Protein AF-A0A9N9HS98-F1 (afdb_monomer)

Nearest PDB structures (foldseek):
  4jhr-assembly1_B  TM=3.487E-01  e=5.944E+00  Mus musculus

pLDDT: mean 92.53, std 8.6, range [50.75, 98.56]

Secondary structure (DSSP, 8-state):
--HHHHHHHHHHHHHHHHHHT-HHHHHHHHHHHHHHHHTS--SHHHHHHHHTTS-HHHHHHHHHHHHHHTTT-TTHHHH-SS--HHHHHHS-HHHHHHHHHHHHHHHHHHHHHHHHHHHHTT-

Structure (mmCIF, N/CA/C/O backbone):
data_AF-A0A9N9HS98-F1
#
_entry.id   AF-A0A9N9HS98-F1
#
loop_
_atom_site.group_PDB
_atom_site.id
_atom_site.type_symbol
_atom_site.label_atom_id
_atom_site.label_alt_id
_atom_site.label_comp_id
_atom_site.label_asym_id
_atom_site.label_entity_id
_atom_site.label_seq_id
_atom_site.pdbx_PDB_ins_code
_atom_site.Cartn_x
_atom_site.Cartn_y
_atom_site.Cartn_z
_atom_site.occupancy
_atom_site.B_iso_or_equiv
_atom_site.auth_seq_id
_atom_site.auth_comp_id
_atom_site.auth_asym_id
_atom_site.auth_atom_id
_atom_site.pdbx_PDB_model_num
ATOM 1 N N . MET A 1 1 ? -5.838 11.209 -18.701 1.00 81.69 1 MET A N 1
ATOM 2 C CA . MET A 1 1 ? -5.322 11.481 -17.341 1.00 81.69 1 MET A CA 1
ATOM 3 C C . MET A 1 1 ? -3.914 10.914 -17.254 1.00 81.69 1 MET A C 1
ATOM 5 O O . MET A 1 1 ? -3.735 9.773 -17.660 1.00 81.69 1 MET A O 1
ATOM 9 N N . THR A 1 2 ? -2.927 11.694 -16.813 1.00 95.00 2 THR A N 1
ATOM 10 C CA . THR A 1 2 ? -1.533 11.232 -16.657 1.00 95.00 2 THR A CA 1
ATOM 11 C C . THR A 1 2 ? -1.390 10.308 -15.443 1.00 95.00 2 THR A C 1
ATOM 13 O O . THR A 1 2 ? -2.225 10.357 -14.538 1.00 95.00 2 THR A O 1
ATOM 16 N N . LEU A 1 3 ? -0.331 9.491 -15.380 1.00 94.81 3 LEU A N 1
ATOM 17 C CA . LEU A 1 3 ? -0.073 8.606 -14.233 1.00 94.81 3 LEU A CA 1
ATOM 18 C C . LEU A 1 3 ? 0.028 9.394 -12.915 1.00 94.81 3 LEU A C 1
ATOM 20 O O . LEU A 1 3 ? -0.592 9.028 -11.921 1.00 94.81 3 LEU A O 1
ATOM 24 N N . GLN A 1 4 ? 0.697 10.549 -12.936 1.00 96.56 4 GLN A N 1
ATOM 25 C CA . GLN A 1 4 ? 0.758 11.469 -11.797 1.00 96.56 4 GLN A CA 1
ATOM 26 C C . GLN A 1 4 ? -0.637 11.925 -11.333 1.00 96.56 4 GLN A C 1
ATOM 28 O O . GLN A 1 4 ? -0.920 11.935 -10.135 1.00 96.56 4 GLN A O 1
ATOM 33 N N . GLN A 1 5 ? -1.533 12.267 -12.266 1.00 97.19 5 GLN A N 1
ATOM 34 C CA . GLN A 1 5 ? -2.912 12.642 -11.937 1.00 97.19 5 GLN A CA 1
ATOM 35 C C . GLN A 1 5 ? -3.700 11.458 -11.356 1.00 97.19 5 GLN A C 1
ATOM 37 O O . GLN A 1 5 ? -4.459 11.654 -10.405 1.00 97.19 5 GLN A O 1
ATOM 42 N N . LYS A 1 6 ? -3.496 10.232 -11.869 1.00 97.50 6 LYS A N 1
ATOM 43 C CA . LYS A 1 6 ? -4.093 9.014 -11.292 1.00 97.50 6 LYS A CA 1
ATOM 44 C C . LYS A 1 6 ? -3.630 8.816 -9.845 1.00 97.50 6 LYS A C 1
ATOM 46 O O . LYS A 1 6 ? -4.467 8.710 -8.952 1.00 97.50 6 LYS A O 1
ATOM 51 N N . VAL A 1 7 ? -2.315 8.849 -9.606 1.00 97.62 7 VAL A N 1
ATOM 52 C CA . VAL A 1 7 ? -1.705 8.707 -8.272 1.00 97.62 7 VAL A CA 1
ATOM 53 C C . VAL A 1 7 ? -2.252 9.759 -7.312 1.00 97.62 7 VAL A C 1
ATOM 55 O O . VAL A 1 7 ? -2.670 9.425 -6.205 1.00 97.62 7 VAL A O 1
ATOM 58 N N . GLN A 1 8 ? -2.324 11.022 -7.738 1.00 97.88 8 GLN A N 1
ATOM 59 C CA . GLN A 1 8 ? -2.875 12.094 -6.911 1.00 97.88 8 GLN A CA 1
ATOM 60 C C . GLN A 1 8 ? -4.352 11.868 -6.571 1.00 97.88 8 GLN A C 1
ATOM 62 O O . GLN A 1 8 ? -4.747 12.049 -5.419 1.00 97.88 8 GLN A O 1
ATOM 67 N N . SER A 1 9 ? -5.160 11.460 -7.552 1.00 98.06 9 SER A N 1
ATOM 68 C CA . SER A 1 9 ? -6.589 11.197 -7.368 1.00 98.06 9 SER A CA 1
ATOM 69 C C . SER A 1 9 ? -6.835 10.051 -6.381 1.00 98.06 9 SER A C 1
ATOM 71 O O . SER A 1 9 ? -7.565 10.222 -5.401 1.00 98.06 9 SER A O 1
ATOM 73 N N . ILE A 1 10 ? -6.157 8.913 -6.569 1.00 98.19 10 ILE A N 1
ATOM 74 C CA . ILE A 1 10 ? -6.298 7.746 -5.685 1.00 98.19 10 ILE A CA 1
ATOM 75 C C . ILE A 1 10 ? -5.737 8.044 -4.293 1.00 98.19 10 ILE A C 1
ATOM 77 O O . ILE A 1 10 ? -6.356 7.688 -3.293 1.00 98.19 10 ILE A O 1
ATOM 81 N N . TYR A 1 11 ? -4.619 8.767 -4.185 1.00 98.56 11 TYR A N 1
ATOM 82 C CA . TYR A 1 11 ? -4.096 9.166 -2.879 1.00 98.56 11 TYR A CA 1
ATOM 83 C C . TYR A 1 11 ? -5.078 10.070 -2.123 1.00 98.56 11 TYR A C 1
ATOM 85 O O . TYR A 1 11 ? -5.312 9.878 -0.931 1.00 98.56 11 TYR A O 1
ATOM 93 N N . GLN A 1 12 ? -5.737 11.011 -2.803 1.00 98.50 12 GLN A N 1
ATOM 94 C CA . GLN A 1 12 ? -6.801 11.797 -2.179 1.00 98.50 12 GLN A CA 1
ATOM 95 C C . GLN A 1 12 ? -7.998 10.934 -1.760 1.00 98.50 12 GLN A C 1
ATOM 97 O O . GLN A 1 12 ? -8.565 11.182 -0.694 1.00 98.50 12 GLN A O 1
ATOM 102 N N . ALA A 1 13 ? -8.384 9.937 -2.559 1.00 98.56 13 ALA A N 1
ATOM 103 C CA . ALA A 1 13 ? -9.442 8.993 -2.205 1.00 98.56 13 ALA A CA 1
ATOM 104 C C . ALA A 1 13 ? -9.070 8.165 -0.963 1.00 98.56 13 ALA A C 1
ATOM 106 O O . ALA A 1 13 ? -9.874 8.075 -0.035 1.00 98.56 13 ALA A O 1
ATOM 107 N N . LEU A 1 14 ? -7.825 7.684 -0.876 1.00 98.56 14 LEU A N 1
ATOM 108 C CA . LEU A 1 14 ? -7.277 7.014 0.306 1.00 98.56 14 LEU A CA 1
ATOM 109 C C . LEU A 1 14 ? -7.372 7.904 1.551 1.00 98.56 14 LEU A C 1
ATOM 111 O O . LEU A 1 14 ? -7.871 7.475 2.589 1.00 98.56 14 LEU A O 1
ATOM 115 N N . LEU A 1 15 ? -6.959 9.171 1.451 1.00 98.50 15 LEU A N 1
ATOM 116 C CA . LEU A 1 15 ? -7.046 10.113 2.570 1.00 98.50 15 LEU A CA 1
ATOM 117 C C . LEU A 1 15 ? -8.497 10.372 3.004 1.00 98.50 15 LEU A C 1
ATOM 119 O O . LEU A 1 15 ? -8.763 10.508 4.199 1.00 98.50 15 LEU A O 1
ATOM 123 N N . ARG A 1 16 ? -9.445 10.435 2.061 1.00 98.50 16 ARG A N 1
ATOM 124 C CA . ARG A 1 16 ? -10.879 10.548 2.378 1.00 98.50 16 ARG A CA 1
ATOM 125 C C . ARG A 1 16 ? -11.393 9.290 3.074 1.00 98.50 16 ARG A C 1
ATOM 127 O O . ARG A 1 16 ? -12.058 9.421 4.097 1.00 98.50 16 ARG A O 1
ATOM 134 N N . ALA A 1 17 ? -11.026 8.106 2.586 1.00 98.25 17 ALA A N 1
ATOM 135 C CA . ALA A 1 17 ? -11.377 6.825 3.195 1.00 98.25 17 ALA A CA 1
ATOM 136 C C . ALA A 1 17 ? -10.868 6.730 4.645 1.00 98.25 17 ALA A C 1
ATOM 138 O O . ALA A 1 17 ? -11.623 6.364 5.546 1.00 98.25 17 ALA A O 1
ATOM 139 N N . CYS A 1 18 ? -9.632 7.181 4.902 1.00 97.56 18 CYS A N 1
ATOM 140 C CA . CYS A 1 18 ? -9.078 7.304 6.253 1.00 97.56 18 CYS A CA 1
ATOM 141 C C . CYS A 1 18 ? -9.922 8.220 7.155 1.00 97.56 18 CYS A C 1
ATOM 143 O O . CYS A 1 18 ? -10.150 7.888 8.318 1.00 97.56 18 CYS A O 1
ATOM 145 N N . LYS A 1 19 ? -10.405 9.359 6.637 1.00 98.06 19 LYS A N 1
ATOM 146 C CA . LYS A 1 19 ? -11.237 10.301 7.409 1.00 98.06 19 LYS A CA 1
ATOM 147 C C . LYS A 1 19 ? -12.577 9.694 7.823 1.00 98.06 19 LYS A C 1
ATOM 149 O O . LYS A 1 19 ? -12.986 9.887 8.963 1.00 98.06 19 LYS A O 1
ATOM 154 N N . ILE A 1 20 ? -13.231 8.953 6.927 1.00 97.75 20 ILE A N 1
ATOM 155 C CA . ILE A 1 20 ? -14.513 8.284 7.215 1.00 97.75 20 ILE A CA 1
ATOM 156 C C . ILE A 1 20 ? -14.344 6.913 7.887 1.00 97.75 20 ILE A C 1
ATOM 158 O O . ILE A 1 20 ? -15.334 6.281 8.234 1.00 97.75 20 ILE A O 1
ATOM 162 N N . ARG A 1 21 ? -13.097 6.471 8.104 1.00 96.19 21 ARG A N 1
ATOM 163 C CA . ARG A 1 21 ? -12.736 5.189 8.732 1.00 96.19 21 ARG A CA 1
ATOM 164 C C . ARG A 1 21 ? -13.314 3.968 8.010 1.00 96.19 21 ARG A C 1
ATOM 166 O O . ARG A 1 21 ? -13.569 2.940 8.633 1.00 96.19 21 ARG A O 1
ATOM 173 N N . ASP A 1 22 ? -13.464 4.066 6.693 1.00 96.62 22 ASP A N 1
ATOM 174 C CA . ASP A 1 22 ? -13.893 2.945 5.864 1.00 96.62 22 ASP A CA 1
ATOM 175 C C . ASP A 1 22 ? -12.693 2.043 5.562 1.00 96.62 22 ASP A C 1
ATOM 177 O O . ASP A 1 22 ? -11.872 2.319 4.687 1.00 96.62 22 ASP A O 1
ATOM 181 N N . ARG A 1 23 ? -12.580 0.957 6.327 1.00 96.44 23 ARG A N 1
ATOM 182 C CA . ARG A 1 23 ? -11.475 -0.003 6.241 1.00 96.44 23 ARG A CA 1
ATOM 183 C C . ARG A 1 23 ? -11.324 -0.608 4.845 1.00 96.44 23 ARG A C 1
ATOM 185 O O . ARG A 1 23 ? -10.195 -0.716 4.371 1.00 96.44 23 ARG A O 1
ATOM 192 N N . VAL A 1 24 ? -12.425 -1.008 4.207 1.00 96.75 24 VAL A N 1
ATOM 193 C CA . VAL A 1 24 ? -12.380 -1.664 2.892 1.00 96.75 24 VAL A CA 1
ATOM 194 C C . VAL A 1 24 ? -11.923 -0.652 1.853 1.00 96.75 24 VAL A C 1
ATOM 196 O O . VAL A 1 24 ? -10.976 -0.916 1.117 1.00 96.75 24 VAL A O 1
ATOM 199 N N . LEU A 1 25 ? -12.503 0.549 1.867 1.00 97.31 25 LEU A N 1
ATOM 200 C CA . LEU A 1 25 ? -12.131 1.603 0.932 1.00 97.31 25 LEU A CA 1
ATOM 201 C C . LEU A 1 25 ? -10.677 2.067 1.121 1.00 97.31 25 LEU A C 1
ATOM 203 O O . LEU A 1 25 ? -10.005 2.398 0.145 1.00 97.31 25 LEU A O 1
ATOM 207 N N . ILE A 1 26 ? -10.159 2.067 2.354 1.00 98.31 26 ILE A N 1
ATOM 208 C CA . ILE A 1 26 ? -8.736 2.322 2.626 1.00 98.31 26 ILE A CA 1
ATOM 209 C C . ILE A 1 26 ? -7.866 1.269 1.933 1.00 98.31 26 ILE A C 1
ATOM 211 O O . ILE A 1 26 ? -6.918 1.625 1.236 1.00 98.31 26 ILE A O 1
ATOM 215 N N . LEU A 1 27 ? -8.169 -0.017 2.123 1.00 98.25 27 LEU A N 1
ATOM 216 C CA . LEU A 1 27 ? -7.369 -1.110 1.572 1.00 98.25 27 LEU A CA 1
ATOM 217 C C . LEU A 1 27 ? -7.443 -1.154 0.040 1.00 98.25 27 LEU A C 1
ATOM 219 O O . LEU A 1 27 ? -6.405 -1.266 -0.602 1.00 98.25 27 LEU A O 1
ATOM 223 N N . VAL A 1 28 ? -8.629 -0.969 -0.544 1.00 98.19 28 VAL A N 1
ATOM 224 C CA . VAL A 1 28 ? -8.824 -0.931 -2.003 1.00 98.19 28 VAL A CA 1
ATOM 225 C C . VAL A 1 28 ? -8.072 0.243 -2.635 1.00 98.19 28 VAL A C 1
ATOM 227 O O . VAL A 1 28 ? -7.328 0.057 -3.595 1.00 98.19 28 VAL A O 1
ATOM 230 N N . ASN A 1 29 ? -8.192 1.457 -2.082 1.00 98.50 29 ASN A N 1
ATOM 231 C CA . ASN A 1 29 ? -7.426 2.594 -2.603 1.00 98.50 29 ASN A CA 1
ATOM 232 C C . ASN A 1 29 ? -5.917 2.385 -2.438 1.00 98.50 29 ASN A C 1
ATOM 234 O O . ASN A 1 29 ? -5.146 2.791 -3.303 1.00 98.50 29 ASN A O 1
ATOM 238 N N . ALA A 1 30 ? -5.481 1.763 -1.341 1.00 98.50 30 ALA A N 1
ATOM 239 C CA . ALA A 1 30 ? -4.074 1.459 -1.131 1.00 98.50 30 ALA A CA 1
ATOM 240 C C . ALA A 1 30 ? -3.542 0.415 -2.122 1.00 98.50 30 ALA A C 1
ATOM 242 O O . ALA A 1 30 ? -2.428 0.584 -2.610 1.00 98.50 30 ALA A O 1
ATOM 243 N N . TYR A 1 31 ? -4.340 -0.606 -2.447 1.00 98.56 31 TYR A N 1
ATOM 244 C CA . TYR A 1 31 ? -4.027 -1.595 -3.476 1.00 98.56 31 TYR A CA 1
ATOM 245 C C . TYR A 1 31 ? -3.807 -0.925 -4.832 1.00 98.56 31 TYR A C 1
ATOM 247 O O . TYR A 1 31 ? -2.717 -1.025 -5.391 1.00 98.56 31 TYR A O 1
ATOM 255 N N . TYR A 1 32 ? -4.789 -0.155 -5.312 1.00 98.31 32 TYR A N 1
ATOM 256 C CA . TYR A 1 32 ? -4.670 0.512 -6.609 1.00 98.31 32 TYR A CA 1
ATOM 257 C C . TYR A 1 32 ? -3.531 1.528 -6.634 1.00 98.31 32 TYR A C 1
ATOM 259 O O . TYR A 1 32 ? -2.823 1.649 -7.629 1.00 98.31 32 TYR A O 1
ATOM 267 N N . LEU A 1 33 ? -3.303 2.245 -5.532 1.00 98.00 33 LEU A N 1
ATOM 268 C CA . LEU A 1 33 ? -2.179 3.166 -5.442 1.00 98.00 33 LEU A CA 1
ATOM 269 C C . LEU A 1 33 ? -0.836 2.430 -5.526 1.00 98.00 33 LEU A C 1
ATOM 271 O O . LEU A 1 33 ? 0.063 2.914 -6.204 1.00 98.00 33 LEU A O 1
ATOM 275 N N . GLY A 1 34 ? -0.699 1.267 -4.884 1.00 97.88 34 GLY A N 1
ATOM 276 C CA . GLY A 1 34 ? 0.488 0.423 -5.015 1.00 97.88 34 GLY A CA 1
ATOM 277 C C . GLY A 1 34 ? 0.652 -0.149 -6.427 1.00 97.88 34 GLY A C 1
ATOM 278 O O . GLY A 1 34 ? 1.753 -0.092 -6.960 1.00 97.88 34 GLY A O 1
ATOM 279 N N . GLN A 1 35 ? -0.432 -0.567 -7.086 1.00 97.50 35 GLN A N 1
ATOM 280 C CA . GLN A 1 35 ? -0.409 -1.038 -8.478 1.00 97.50 35 GLN A CA 1
ATOM 281 C C . GLN A 1 35 ? 0.103 0.039 -9.447 1.00 97.50 35 GLN A C 1
ATOM 283 O O . GLN A 1 35 ? 0.961 -0.230 -10.290 1.00 97.50 35 GLN A O 1
ATOM 288 N N . LEU A 1 36 ? -0.361 1.286 -9.294 1.00 96.75 36 LEU A N 1
ATOM 289 C CA . LEU A 1 36 ? 0.143 2.411 -10.090 1.00 96.75 36 LEU A CA 1
ATOM 290 C C . LEU A 1 36 ? 1.655 2.618 -9.907 1.00 96.75 36 LEU A C 1
ATOM 292 O O . LEU A 1 36 ? 2.346 3.005 -10.847 1.00 96.75 36 LEU A O 1
ATOM 296 N N . LEU A 1 37 ? 2.164 2.393 -8.692 1.00 96.00 37 LEU A N 1
ATOM 297 C CA . LEU A 1 37 ? 3.572 2.597 -8.358 1.00 96.00 37 LEU A CA 1
ATOM 298 C C . LEU A 1 37 ? 4.466 1.439 -8.795 1.00 96.00 37 LEU A C 1
ATOM 300 O O . LEU A 1 37 ? 5.582 1.687 -9.234 1.00 96.00 37 LEU A O 1
ATOM 304 N N . GLU A 1 38 ? 4.027 0.197 -8.623 1.00 94.31 38 GLU A N 1
ATOM 305 C CA . GLU A 1 38 ? 4.877 -0.977 -8.832 1.00 94.31 38 GLU A CA 1
ATOM 306 C C . GLU A 1 38 ? 4.757 -1.542 -10.255 1.00 94.31 38 GLU A C 1
ATOM 308 O O . GLU A 1 38 ? 5.752 -2.054 -10.771 1.00 94.31 38 GLU A O 1
ATOM 313 N N . THR A 1 39 ? 3.605 -1.354 -10.913 1.00 92.94 39 THR A N 1
ATOM 314 C CA . THR A 1 39 ? 3.284 -1.987 -12.207 1.00 92.94 39 THR A CA 1
ATOM 315 C C . THR A 1 39 ? 3.107 -0.980 -13.343 1.00 92.94 39 THR A C 1
ATOM 317 O O . THR A 1 39 ? 3.602 -1.220 -14.440 1.00 92.94 39 THR A O 1
ATOM 320 N N . GLU A 1 40 ? 2.449 0.165 -13.113 1.00 90.12 40 GLU A N 1
ATOM 321 C CA . GLU A 1 40 ? 2.255 1.173 -14.179 1.00 90.12 40 GLU A CA 1
ATOM 322 C C . GLU A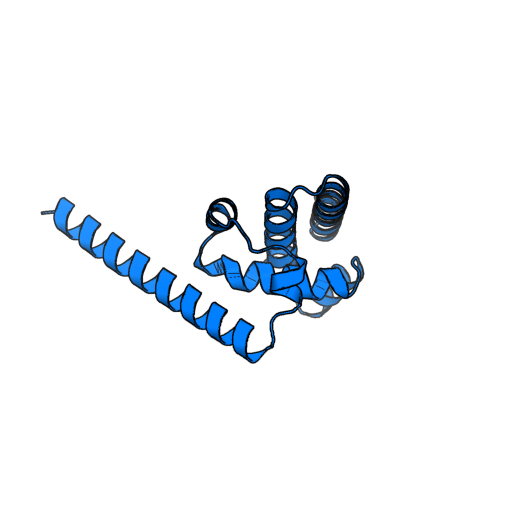 1 40 ? 3.442 2.142 -14.340 1.00 90.12 40 GLU A C 1
ATOM 324 O O . GLU A 1 40 ? 3.561 2.792 -15.379 1.00 90.12 40 GLU A O 1
ATOM 329 N N . SER A 1 41 ? 4.334 2.254 -13.348 1.00 89.56 41 SER A N 1
ATOM 330 C CA . SER A 1 41 ? 5.554 3.058 -13.483 1.00 89.56 41 SER A CA 1
ATOM 331 C C . SER A 1 41 ? 6.522 2.396 -14.466 1.00 89.56 41 SER A C 1
ATOM 333 O O . SER A 1 41 ? 6.897 1.238 -14.277 1.00 89.56 41 SER A O 1
ATOM 335 N N . THR A 1 42 ? 7.003 3.135 -15.459 1.00 86.31 42 THR A N 1
ATOM 336 C CA . THR A 1 42 ? 7.858 2.575 -16.520 1.00 86.31 42 THR A CA 1
ATOM 337 C C . THR A 1 42 ? 9.320 2.423 -16.112 1.00 86.31 42 THR A C 1
ATOM 339 O O . THR A 1 42 ? 10.056 1.628 -16.694 1.00 86.31 42 THR A O 1
ATOM 342 N N . ASN A 1 43 ? 9.770 3.202 -15.124 1.00 91.56 43 ASN A N 1
ATOM 343 C CA . ASN A 1 43 ? 11.159 3.214 -14.683 1.00 91.56 43 ASN A CA 1
ATOM 344 C C . ASN A 1 43 ? 11.302 3.605 -13.195 1.0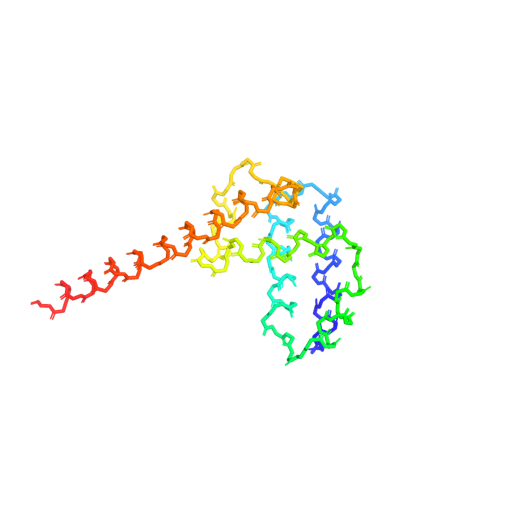0 91.56 43 ASN A C 1
ATOM 346 O O . ASN A 1 43 ? 10.405 4.240 -12.627 1.00 91.56 43 ASN A O 1
ATOM 350 N N . PRO A 1 44 ? 12.442 3.279 -12.551 1.00 91.56 44 PRO A N 1
ATOM 351 C CA . PRO A 1 44 ? 12.660 3.568 -11.132 1.00 91.56 44 PRO A CA 1
ATOM 352 C C . PRO A 1 44 ? 12.586 5.057 -10.766 1.00 91.56 44 PRO A C 1
ATOM 354 O O . PRO A 1 44 ? 12.113 5.400 -9.683 1.00 91.56 44 PRO A O 1
ATOM 357 N N . SER A 1 45 ? 13.027 5.956 -11.649 1.00 93.94 45 SER A N 1
ATOM 358 C CA . SER A 1 45 ? 13.003 7.401 -11.392 1.00 93.94 45 SER A CA 1
ATOM 359 C C . SER A 1 45 ? 11.574 7.948 -11.348 1.00 93.94 45 SER A C 1
ATOM 361 O O . SER A 1 45 ? 11.238 8.711 -10.442 1.00 93.94 45 SER A O 1
ATOM 363 N N . GLU A 1 46 ? 10.715 7.512 -12.272 1.00 94.88 46 GLU A N 1
ATOM 364 C CA . GLU A 1 46 ? 9.282 7.820 -12.270 1.00 94.88 46 GLU A CA 1
ATOM 365 C C . GLU A 1 46 ? 8.607 7.275 -11.005 1.00 94.88 46 GLU A C 1
ATOM 367 O O . GLU A 1 46 ? 7.888 8.009 -10.327 1.00 94.88 46 GLU A O 1
ATOM 372 N N . ARG A 1 47 ? 8.913 6.032 -10.605 1.00 94.81 47 ARG A N 1
ATOM 373 C CA . ARG A 1 47 ? 8.397 5.453 -9.355 1.00 94.81 47 ARG A CA 1
ATOM 374 C C . ARG A 1 47 ? 8.765 6.297 -8.135 1.00 94.81 47 ARG A C 1
ATOM 376 O O . ARG A 1 47 ? 7.893 6.603 -7.323 1.00 94.81 47 ARG A O 1
ATOM 383 N N . ILE A 1 48 ? 10.027 6.716 -8.014 1.00 94.56 48 ILE A N 1
ATOM 384 C CA . ILE A 1 48 ? 10.491 7.578 -6.913 1.00 94.56 48 ILE A CA 1
ATOM 385 C C . ILE A 1 48 ? 9.752 8.922 -6.928 1.00 94.56 48 ILE A C 1
ATOM 387 O O . ILE A 1 48 ? 9.310 9.393 -5.877 1.00 94.56 48 ILE A O 1
ATOM 391 N N . MET A 1 49 ? 9.581 9.534 -8.104 1.00 95.94 49 MET A N 1
ATOM 392 C CA . MET A 1 49 ? 8.825 10.780 -8.251 1.00 95.94 49 MET A CA 1
ATOM 393 C C . MET A 1 49 ? 7.379 10.623 -7.758 1.00 95.94 49 MET A C 1
ATOM 395 O O . MET A 1 49 ? 6.905 11.453 -6.981 1.00 95.94 49 MET A O 1
ATOM 399 N N . LEU A 1 50 ? 6.687 9.554 -8.157 1.00 96.69 50 LEU A N 1
ATOM 400 C CA . LEU A 1 50 ? 5.303 9.292 -7.754 1.00 96.69 50 LEU A CA 1
ATOM 401 C C . LEU A 1 50 ? 5.191 8.974 -6.257 1.00 96.69 50 LEU A C 1
ATOM 403 O O . LEU A 1 50 ? 4.327 9.515 -5.566 1.00 96.69 50 LEU A O 1
ATOM 407 N N . GLN A 1 51 ? 6.109 8.169 -5.716 1.00 95.31 51 GLN A N 1
ATOM 408 C CA . GLN A 1 51 ? 6.207 7.920 -4.276 1.00 95.31 51 GLN A CA 1
ATOM 409 C C . GLN A 1 51 ? 6.427 9.225 -3.498 1.00 95.31 51 GLN A C 1
ATOM 411 O O . GLN A 1 51 ? 5.890 9.388 -2.401 1.00 95.31 51 GLN A O 1
ATOM 416 N N . ASN A 1 52 ? 7.154 10.194 -4.066 1.00 95.75 52 ASN A N 1
ATOM 417 C CA . ASN A 1 52 ? 7.387 11.490 -3.433 1.00 95.75 52 ASN A CA 1
ATOM 418 C C . ASN A 1 52 ? 6.129 12.338 -3.211 1.00 95.75 52 ASN A C 1
ATOM 420 O O . ASN A 1 52 ? 6.145 13.230 -2.365 1.00 95.75 52 ASN A O 1
ATOM 424 N N . MET A 1 53 ? 5.016 12.002 -3.862 1.00 95.88 53 MET A N 1
ATOM 425 C CA . MET A 1 53 ? 3.726 12.673 -3.680 1.00 95.88 53 MET A CA 1
ATOM 426 C C . MET A 1 53 ? 3.012 12.301 -2.370 1.00 95.88 53 MET A C 1
ATOM 428 O O . MET A 1 53 ? 2.014 12.924 -2.009 1.00 95.88 53 MET A O 1
ATOM 432 N N . MET A 1 54 ? 3.498 11.286 -1.653 1.00 96.00 54 MET A N 1
ATOM 433 C CA . MET A 1 54 ? 2.876 10.754 -0.440 1.00 96.00 54 MET A CA 1
ATOM 434 C C . MET A 1 54 ? 3.873 10.654 0.718 1.00 96.00 54 MET A C 1
ATOM 436 O O . MET A 1 54 ? 5.094 10.629 0.534 1.00 96.00 54 MET A O 1
ATOM 440 N N . THR A 1 55 ? 3.354 10.594 1.946 1.00 96.75 55 THR A N 1
ATOM 441 C CA . THR A 1 55 ? 4.199 10.445 3.140 1.00 96.75 55 THR A CA 1
ATOM 442 C C . THR A 1 55 ? 4.787 9.038 3.219 1.00 96.75 55 THR A 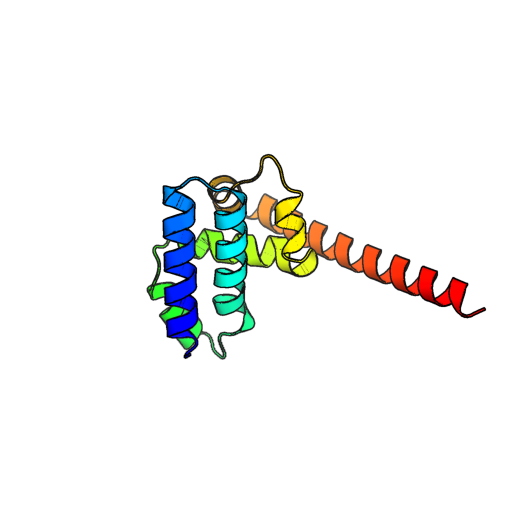C 1
ATOM 444 O O . THR A 1 55 ? 4.212 8.083 2.695 1.00 96.75 55 THR A O 1
ATOM 447 N N . ILE A 1 56 ? 5.909 8.883 3.927 1.00 95.06 56 ILE A N 1
ATOM 448 C CA . ILE A 1 56 ? 6.565 7.578 4.109 1.00 95.06 56 ILE A CA 1
ATOM 449 C C . ILE A 1 56 ? 5.633 6.517 4.716 1.00 95.06 56 ILE A C 1
ATOM 451 O O . ILE A 1 56 ? 5.729 5.340 4.374 1.00 95.06 56 ILE A O 1
ATOM 455 N N . TYR A 1 57 ? 4.690 6.943 5.566 1.00 96.06 57 TYR A N 1
ATOM 456 C CA . TYR A 1 57 ? 3.659 6.077 6.135 1.00 96.06 57 TYR A CA 1
ATOM 457 C C . TYR A 1 57 ? 2.827 5.407 5.038 1.00 96.06 57 TYR A C 1
ATOM 459 O O . TYR A 1 57 ? 2.628 4.191 5.078 1.00 96.06 57 TYR A O 1
ATOM 467 N N . TYR A 1 58 ? 2.375 6.192 4.056 1.00 97.75 58 TYR A N 1
ATOM 468 C CA . TYR A 1 58 ? 1.554 5.680 2.970 1.00 97.75 58 TYR A CA 1
ATOM 469 C C . TYR A 1 58 ? 2.377 4.888 1.961 1.00 97.75 58 TYR A C 1
ATOM 471 O O . TYR A 1 58 ? 1.946 3.794 1.623 1.00 97.75 58 TYR A O 1
ATOM 479 N N . ARG A 1 59 ? 3.581 5.350 1.586 1.00 96.44 59 ARG A N 1
ATOM 480 C CA . ARG A 1 59 ? 4.478 4.628 0.655 1.00 96.44 59 ARG A CA 1
ATOM 481 C C . ARG A 1 59 ? 4.651 3.165 1.048 1.00 96.44 59 ARG A C 1
ATOM 483 O O . ARG A 1 59 ? 4.383 2.271 0.260 1.00 96.44 59 ARG A O 1
ATOM 490 N N . LEU A 1 60 ? 5.048 2.921 2.298 1.00 96.62 60 LEU A N 1
ATOM 491 C CA . LEU A 1 60 ? 5.292 1.560 2.769 1.00 96.62 60 LEU A CA 1
ATOM 492 C C . LEU A 1 60 ? 4.010 0.719 2.795 1.00 96.62 60 LEU A C 1
ATOM 494 O O . LEU A 1 60 ? 4.040 -0.464 2.469 1.00 96.62 60 LEU A O 1
ATOM 498 N N . GLY A 1 61 ? 2.892 1.312 3.219 1.00 98.00 61 GLY A N 1
ATOM 499 C CA . GLY A 1 61 ? 1.633 0.585 3.341 1.00 98.00 61 GLY A CA 1
ATOM 500 C C . GLY A 1 61 ? 1.033 0.209 1.989 1.00 98.00 61 GLY A C 1
ATOM 501 O O . GLY A 1 61 ? 0.636 -0.937 1.823 1.00 98.00 61 GLY A O 1
ATOM 502 N N . VAL A 1 62 ? 1.020 1.126 1.016 1.00 98.31 62 VAL A N 1
ATOM 503 C CA . VAL A 1 62 ? 0.438 0.872 -0.315 1.00 98.31 62 VAL A CA 1
ATOM 504 C C . VAL A 1 62 ? 1.231 -0.183 -1.078 1.00 98.31 62 VAL A C 1
ATOM 506 O O . VAL A 1 62 ? 0.632 -1.108 -1.613 1.00 98.31 62 VAL A O 1
ATOM 509 N N . THR A 1 63 ? 2.569 -0.129 -1.030 1.00 97.00 63 THR A N 1
ATOM 510 C CA . THR A 1 63 ? 3.426 -1.145 -1.657 1.00 97.00 63 THR A CA 1
ATOM 511 C C . THR A 1 63 ? 3.202 -2.521 -1.027 1.00 97.00 63 THR A C 1
ATOM 513 O O . THR A 1 63 ? 3.064 -3.512 -1.735 1.00 97.00 63 THR A O 1
ATOM 516 N N . ARG A 1 64 ? 3.104 -2.605 0.309 1.00 97.75 64 ARG A N 1
ATOM 517 C CA . ARG A 1 64 ? 2.846 -3.885 0.986 1.00 97.75 64 ARG A CA 1
ATOM 518 C C . ARG A 1 64 ? 1.457 -4.443 0.706 1.00 97.75 64 ARG A C 1
ATOM 520 O O . ARG A 1 64 ? 1.321 -5.649 0.556 1.00 97.75 64 ARG A O 1
ATOM 527 N N . ILE A 1 65 ? 0.440 -3.586 0.678 1.00 97.94 65 ILE A N 1
ATOM 528 C CA . ILE A 1 65 ? -0.931 -3.999 0.372 1.00 97.94 65 ILE A CA 1
ATOM 529 C C . ILE A 1 65 ? -1.013 -4.502 -1.066 1.00 97.94 65 ILE A C 1
ATOM 531 O O . ILE A 1 65 ? -1.584 -5.562 -1.277 1.00 97.94 65 ILE A O 1
ATOM 535 N N . TYR A 1 66 ? -0.410 -3.799 -2.027 1.00 98.06 66 TYR A N 1
ATOM 536 C CA . TYR A 1 66 ? -0.378 -4.258 -3.413 1.00 98.06 66 TYR A CA 1
ATOM 537 C C . TYR A 1 66 ? 0.249 -5.649 -3.531 1.00 98.06 66 TYR A C 1
ATOM 539 O O . TYR A 1 66 ? -0.444 -6.575 -3.930 1.00 98.06 66 TYR A O 1
ATOM 547 N N . TYR A 1 67 ? 1.486 -5.836 -3.065 1.00 97.19 67 TYR A N 1
ATOM 548 C CA . TYR A 1 67 ? 2.144 -7.143 -3.152 1.00 97.19 67 TYR A CA 1
ATOM 549 C C . TYR A 1 67 ? 1.386 -8.253 -2.407 1.00 97.19 67 TYR A C 1
ATOM 551 O O . TYR A 1 67 ? 1.356 -9.389 -2.861 1.00 97.19 67 TYR A O 1
ATOM 559 N N . LEU A 1 68 ? 0.740 -7.952 -1.273 1.00 96.25 68 LEU A N 1
ATOM 560 C CA . LEU A 1 68 ? -0.037 -8.960 -0.541 1.00 96.25 68 LEU A CA 1
ATOM 561 C C . LEU A 1 68 ? -1.246 -9.466 -1.334 1.00 96.25 68 LEU A C 1
ATOM 563 O O . LEU A 1 68 ? -1.592 -10.640 -1.218 1.00 96.25 68 LEU A O 1
ATOM 567 N N . PHE A 1 69 ? -1.879 -8.587 -2.108 1.00 96.12 69 PHE A N 1
ATOM 568 C CA . PHE A 1 69 ? -3.112 -8.888 -2.827 1.00 96.12 69 PHE A CA 1
ATOM 569 C C . PHE A 1 69 ? -2.922 -9.103 -4.331 1.00 96.12 69 PHE A C 1
ATOM 571 O O . PHE A 1 69 ? -3.872 -9.524 -4.970 1.00 96.12 69 PHE A O 1
ATOM 578 N N . GLU A 1 70 ? -1.742 -8.874 -4.914 1.00 95.69 70 GLU A N 1
ATOM 579 C CA . GLU A 1 70 ? -1.557 -8.993 -6.372 1.00 95.69 70 GLU A CA 1
ATOM 580 C C . GLU A 1 70 ? -1.874 -10.400 -6.906 1.00 95.69 70 GLU A C 1
ATOM 582 O O . GLU A 1 70 ? -2.437 -10.522 -7.985 1.00 95.69 70 GLU A O 1
ATOM 587 N N . PHE A 1 71 ? -1.597 -11.444 -6.117 1.00 92.94 71 PHE A N 1
ATOM 588 C CA . PHE A 1 71 ? -1.911 -12.840 -6.454 1.00 92.94 71 PHE A CA 1
ATOM 589 C C . PHE A 1 71 ? -3.315 -13.281 -6.027 1.00 92.94 71 PHE A C 1
ATOM 591 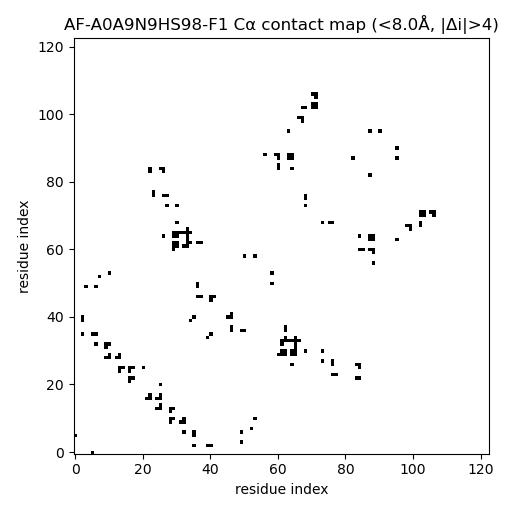O O . PHE A 1 71 ? -3.794 -14.326 -6.448 1.00 92.94 71 PHE A O 1
ATOM 598 N N . LEU A 1 72 ? -3.953 -12.521 -5.137 1.00 90.19 72 LEU A N 1
ATOM 599 C CA . LEU A 1 72 ? -5.281 -12.827 -4.601 1.00 90.19 72 LEU A CA 1
ATOM 600 C C . LEU A 1 72 ? -6.390 -12.023 -5.282 1.00 90.19 72 LEU A C 1
ATOM 602 O O . LEU A 1 72 ? -7.559 -12.299 -5.048 1.00 90.19 72 LEU A O 1
ATOM 606 N N . GLU A 1 73 ? -6.019 -11.024 -6.076 1.00 90.69 73 GLU A N 1
ATOM 607 C CA . GLU A 1 73 ? -6.901 -10.004 -6.629 1.00 90.69 73 GLU A CA 1
ATOM 608 C C . GLU A 1 73 ? -7.506 -9.061 -5.567 1.00 90.69 73 GLU A C 1
ATOM 610 O O . GLU A 1 73 ? -7.455 -9.271 -4.347 1.00 90.69 73 GLU A O 1
ATOM 615 N N . VAL A 1 74 ? -8.044 -7.934 -6.037 1.00 94.38 74 VAL A N 1
ATOM 616 C CA . VAL A 1 74 ? -8.529 -6.842 -5.176 1.00 94.38 74 VAL A CA 1
ATOM 617 C C . VAL A 1 74 ? -9.814 -7.224 -4.437 1.00 94.38 74 VAL A C 1
ATOM 619 O O . VAL A 1 74 ? -10.092 -6.721 -3.347 1.00 94.38 74 VAL A O 1
ATOM 622 N N . GLU A 1 75 ? -10.585 -8.144 -5.002 1.00 93.44 75 GLU A N 1
ATOM 623 C CA . GLU A 1 75 ? -11.844 -8.677 -4.501 1.00 93.44 75 GLU A CA 1
ATOM 624 C C . GLU A 1 75 ? -11.649 -9.322 -3.125 1.00 93.44 75 GLU A C 1
ATOM 626 O O . GLU A 1 75 ? -12.467 -9.128 -2.221 1.00 93.44 75 GLU A O 1
ATOM 631 N N . GLN A 1 76 ? -10.504 -9.982 -2.907 1.00 93.25 76 GLN A N 1
ATOM 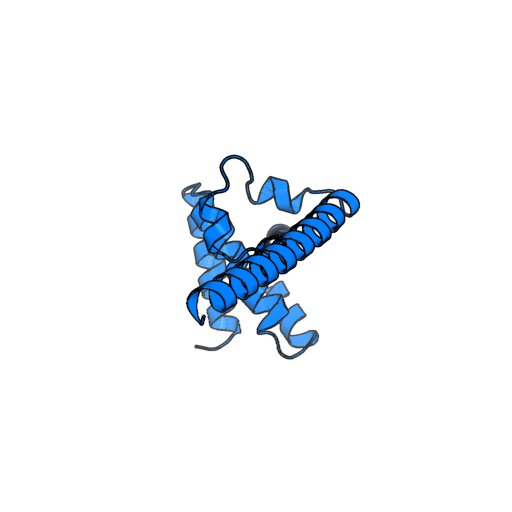632 C CA . GLN A 1 76 ? -10.186 -10.634 -1.635 1.00 93.25 76 GLN A CA 1
ATOM 633 C C . GLN A 1 76 ? -10.096 -9.661 -0.460 1.00 93.25 76 GLN A C 1
ATOM 635 O O . GLN A 1 76 ? -10.330 -10.052 0.685 1.00 93.25 76 GLN A O 1
ATOM 640 N N . ILE A 1 77 ? -9.872 -8.366 -0.707 1.00 95.69 77 ILE A N 1
ATOM 641 C CA . ILE A 1 77 ? -9.908 -7.334 0.336 1.00 95.69 77 ILE A CA 1
ATOM 642 C C . ILE A 1 77 ? -11.280 -7.285 1.022 1.00 95.69 77 ILE A C 1
ATOM 644 O O . ILE A 1 77 ? -11.342 -7.086 2.242 1.00 95.69 77 ILE A O 1
ATOM 648 N N . GLN A 1 78 ? -12.369 -7.500 0.280 1.00 92.56 78 GLN A N 1
ATOM 649 C CA . GLN A 1 78 ? -13.734 -7.457 0.815 1.00 92.56 78 GLN A CA 1
ATOM 650 C C . GLN A 1 78 ? -14.002 -8.588 1.815 1.00 92.56 78 GLN A C 1
ATOM 652 O O . GLN A 1 78 ? -14.769 -8.406 2.760 1.00 92.56 78 GLN A O 1
ATOM 657 N N . HIS A 1 79 ? -13.324 -9.726 1.652 1.00 90.94 79 HIS A N 1
ATOM 658 C CA . HIS A 1 79 ? -13.461 -10.899 2.518 1.00 90.94 79 HIS A CA 1
ATOM 659 C C . HIS A 1 79 ? -12.635 -10.808 3.805 1.00 90.94 79 HIS A C 1
ATOM 661 O O . HIS A 1 79 ? -12.843 -11.567 4.753 1.00 90.94 79 HIS A O 1
ATOM 667 N N . THR A 1 80 ? -11.717 -9.848 3.891 1.00 88.62 80 THR A N 1
ATOM 668 C CA . THR A 1 80 ? -10.955 -9.618 5.117 1.00 88.62 80 THR A CA 1
ATOM 669 C C . THR A 1 80 ? -11.862 -9.009 6.185 1.00 88.62 80 THR A C 1
ATOM 671 O O . THR A 1 80 ? -12.672 -8.153 5.861 1.00 88.62 80 THR A O 1
ATOM 674 N N . GLN A 1 81 ? -11.732 -9.375 7.465 1.00 84.94 81 GLN A N 1
ATOM 675 C CA . GLN A 1 81 ? -12.554 -8.779 8.543 1.00 84.94 81 GLN A CA 1
ATOM 676 C C . GLN A 1 81 ? -11.743 -7.930 9.527 1.00 84.94 81 GLN A C 1
ATOM 678 O O . GLN A 1 81 ? -12.181 -6.860 9.944 1.00 84.94 81 GLN A O 1
ATOM 683 N N . ILE A 1 82 ? -10.542 -8.392 9.880 1.00 85.00 82 ILE A N 1
ATOM 684 C CA . ILE A 1 82 ? -9.753 -7.822 10.984 1.00 85.00 82 ILE A CA 1
ATOM 685 C C . ILE A 1 82 ? -8.581 -6.984 10.469 1.00 85.00 82 ILE A C 1
ATOM 687 O O . ILE A 1 82 ? -8.211 -5.976 11.075 1.00 85.00 82 ILE A O 1
ATOM 691 N N . ILE A 1 83 ? -7.986 -7.378 9.341 1.00 90.19 83 ILE A N 1
ATOM 692 C CA . ILE A 1 83 ? -6.785 -6.712 8.844 1.00 90.19 83 ILE A CA 1
ATOM 693 C C . ILE A 1 83 ? -7.119 -5.284 8.402 1.00 90.19 83 ILE A C 1
ATOM 695 O O . ILE A 1 83 ? -8.170 -5.016 7.812 1.00 90.19 83 ILE A O 1
ATOM 699 N N . ASN A 1 84 ? -6.205 -4.364 8.683 1.00 94.56 84 ASN A N 1
ATOM 700 C CA . ASN A 1 84 ? -6.299 -2.972 8.270 1.00 94.56 84 ASN A CA 1
ATOM 701 C C . ASN A 1 84 ? -4.935 -2.469 7.780 1.00 94.56 84 ASN A C 1
ATOM 703 O O . ASN A 1 84 ? -3.908 -3.138 7.922 1.00 94.56 84 ASN A O 1
ATOM 707 N N . PHE A 1 85 ? -4.936 -1.261 7.219 1.00 97.12 85 PHE A N 1
ATOM 708 C CA . PHE A 1 85 ? -3.748 -0.633 6.644 1.00 97.12 85 PHE A CA 1
ATOM 709 C C . PHE A 1 85 ? -2.558 -0.592 7.611 1.00 97.12 85 PHE A C 1
ATOM 711 O O . PHE A 1 85 ? -1.432 -0.925 7.239 1.00 97.12 85 PHE A O 1
ATOM 718 N N . ALA A 1 86 ? -2.798 -0.195 8.865 1.00 96.81 86 ALA A N 1
ATOM 719 C CA . ALA A 1 86 ? -1.741 -0.056 9.857 1.00 96.81 86 ALA A CA 1
ATOM 720 C C . ALA A 1 86 ? -1.118 -1.412 10.202 1.00 96.81 86 ALA A C 1
ATOM 722 O O . ALA A 1 86 ? 0.108 -1.502 10.247 1.00 96.81 86 ALA A O 1
ATOM 723 N N . THR A 1 87 ? -1.942 -2.452 10.364 1.00 95.69 87 THR A N 1
ATOM 724 C CA . THR A 1 87 ? -1.488 -3.822 10.634 1.00 95.69 87 THR A CA 1
ATOM 725 C C . THR A 1 87 ? -0.553 -4.319 9.532 1.00 95.69 87 THR A C 1
ATOM 727 O O . THR A 1 87 ? 0.571 -4.717 9.824 1.00 95.69 87 THR A O 1
ATOM 730 N N . ILE A 1 88 ? -0.958 -4.216 8.261 1.00 96.56 88 ILE A N 1
ATOM 731 C CA . ILE A 1 88 ? -0.151 -4.687 7.119 1.00 96.56 88 ILE A CA 1
ATOM 732 C C . ILE A 1 88 ? 1.163 -3.893 7.010 1.00 96.56 88 ILE A C 1
ATOM 734 O O . ILE A 1 88 ? 2.253 -4.455 6.846 1.00 96.56 88 ILE A O 1
ATOM 738 N N . ARG A 1 89 ? 1.097 -2.568 7.181 1.00 97.50 89 ARG A N 1
ATOM 739 C CA . ARG A 1 89 ? 2.279 -1.690 7.183 1.00 97.50 89 ARG A CA 1
ATOM 740 C C . ARG A 1 89 ? 3.260 -2.018 8.317 1.00 97.50 89 ARG A C 1
ATOM 742 O O . ARG A 1 89 ? 4.455 -1.786 8.163 1.00 97.50 89 ARG A O 1
ATOM 749 N N . GLN A 1 90 ? 2.775 -2.514 9.453 1.00 97.00 90 GLN A N 1
ATOM 750 C CA . GLN A 1 90 ? 3.589 -2.801 10.639 1.00 97.00 90 GLN A CA 1
ATOM 751 C C . GLN A 1 90 ? 4.160 -4.219 10.686 1.00 97.00 90 GLN A C 1
ATOM 753 O O . GLN A 1 90 ? 5.022 -4.466 11.525 1.00 97.00 90 GLN A O 1
ATOM 758 N N . LEU A 1 91 ? 3.746 -5.120 9.786 1.00 96.62 91 LEU A N 1
ATOM 759 C CA . LEU A 1 91 ? 4.297 -6.477 9.709 1.00 96.62 91 LEU A CA 1
ATOM 760 C C . LEU A 1 91 ? 5.829 -6.464 9.695 1.00 96.62 91 LEU A C 1
ATOM 762 O O . LEU A 1 91 ? 6.465 -5.635 9.023 1.00 96.62 91 LEU A O 1
ATOM 766 N N . LYS A 1 92 ? 6.446 -7.413 10.396 1.00 97.12 92 LYS A N 1
ATOM 767 C CA . LYS A 1 92 ? 7.890 -7.610 10.280 1.00 97.12 92 LYS A CA 1
ATOM 768 C C . LYS A 1 92 ? 8.215 -8.074 8.867 1.00 97.12 92 LYS A C 1
ATOM 770 O O . LYS A 1 92 ? 7.419 -8.734 8.205 1.00 97.12 92 LYS A O 1
ATOM 775 N N . ALA A 1 93 ? 9.422 -7.769 8.401 1.00 96.44 93 ALA A N 1
ATOM 776 C CA . ALA A 1 93 ? 9.842 -8.154 7.056 1.00 96.44 93 ALA A CA 1
ATOM 777 C C . ALA A 1 93 ? 9.815 -9.680 6.828 1.00 96.44 93 ALA A C 1
ATOM 779 O O . ALA A 1 93 ? 9.623 -10.121 5.700 1.00 96.44 93 ALA A O 1
ATOM 780 N N . CYS A 1 94 ? 10.028 -10.498 7.866 1.00 97.62 94 CYS A N 1
ATOM 781 C CA . CYS A 1 94 ? 9.887 -11.955 7.776 1.00 97.62 94 CYS A CA 1
ATOM 782 C C . CYS A 1 94 ? 8.422 -12.393 7.631 1.00 97.62 94 CYS A C 1
ATOM 784 O O . CYS A 1 94 ? 8.123 -13.162 6.727 1.00 97.62 94 CYS A O 1
ATOM 786 N N . GLU A 1 95 ? 7.522 -11.863 8.463 1.00 97.25 95 GLU A N 1
ATOM 787 C CA . GLU A 1 95 ? 6.080 -12.154 8.425 1.00 97.25 95 GLU A CA 1
ATOM 788 C C . G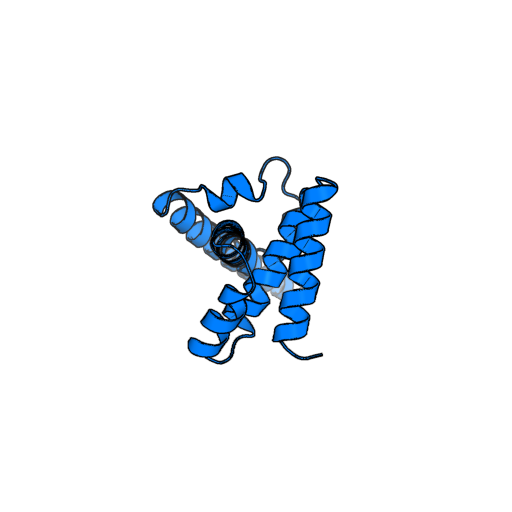LU A 1 95 ? 5.475 -11.739 7.085 1.00 97.25 95 GLU A C 1
ATOM 790 O O . GLU A 1 95 ? 4.757 -12.509 6.458 1.00 97.25 95 GLU A O 1
ATOM 795 N N . PHE A 1 96 ? 5.828 -10.543 6.609 1.00 97.19 96 PHE A N 1
ATOM 796 C CA . PHE A 1 96 ? 5.374 -10.046 5.319 1.00 97.19 96 PHE A CA 1
ATOM 797 C C . PHE A 1 96 ? 5.819 -10.964 4.173 1.00 97.19 96 PHE A C 1
ATOM 799 O O . PHE A 1 96 ? 4.984 -11.397 3.392 1.00 97.19 96 PHE A O 1
ATOM 806 N N . ARG A 1 97 ? 7.107 -11.334 4.109 1.00 97.31 97 ARG A N 1
ATOM 807 C CA . ARG A 1 97 ? 7.616 -12.257 3.078 1.00 97.31 97 ARG A CA 1
ATOM 808 C C . ARG A 1 97 ? 6.955 -13.633 3.138 1.00 97.31 97 ARG A C 1
ATOM 810 O O . ARG A 1 97 ? 6.650 -14.197 2.096 1.00 97.31 97 ARG A O 1
ATOM 817 N N . ALA A 1 98 ? 6.731 -14.163 4.340 1.00 97.25 98 ALA A N 1
ATOM 818 C CA . ALA A 1 98 ? 6.039 -15.435 4.510 1.00 97.25 98 ALA A CA 1
ATOM 819 C C . ALA A 1 98 ? 4.605 -15.372 3.960 1.00 97.25 98 ALA A C 1
ATOM 821 O O . ALA A 1 98 ? 4.186 -16.298 3.272 1.00 97.25 98 ALA A O 1
ATOM 822 N N . LEU A 1 99 ? 3.890 -14.267 4.202 1.00 95.50 99 LEU A N 1
ATOM 823 C CA . LEU A 1 99 ? 2.553 -14.051 3.652 1.00 95.50 99 LEU A CA 1
ATOM 824 C C . LEU A 1 99 ? 2.564 -13.952 2.124 1.00 95.50 99 LEU A C 1
ATOM 826 O O . LEU A 1 99 ? 1.763 -14.635 1.506 1.00 95.50 99 LEU A O 1
ATOM 830 N N . ILE A 1 100 ? 3.484 -13.189 1.519 1.00 95.88 100 ILE A N 1
ATOM 831 C CA . ILE A 1 100 ? 3.599 -13.108 0.047 1.00 95.88 100 ILE A CA 1
ATOM 832 C C . ILE A 1 100 ? 3.831 -14.489 -0.573 1.00 95.88 100 ILE A C 1
ATOM 834 O O . ILE A 1 100 ? 3.172 -14.872 -1.533 1.00 95.88 100 ILE A O 1
ATOM 838 N N . ASN A 1 101 ? 4.748 -15.271 -0.001 1.00 95.69 101 ASN A N 1
ATOM 839 C CA . ASN A 1 101 ? 5.017 -16.615 -0.506 1.00 95.69 101 ASN A CA 1
ATOM 840 C C . ASN A 1 101 ? 3.781 -17.516 -0.399 1.00 95.69 101 ASN A C 1
ATOM 842 O O . ASN A 1 101 ? 3.535 -18.330 -1.283 1.00 95.69 101 ASN A O 1
ATOM 846 N N . TYR A 1 102 ? 3.012 -17.372 0.681 1.00 95.00 102 TYR A N 1
ATOM 847 C CA . TYR A 1 102 ? 1.782 -18.126 0.875 1.00 95.00 102 TYR A CA 1
ATOM 848 C C . TYR A 1 102 ? 0.689 -17.710 -0.117 1.00 95.00 102 TYR A C 1
ATOM 850 O O . TYR A 1 102 ? 0.063 -18.580 -0.713 1.00 95.00 102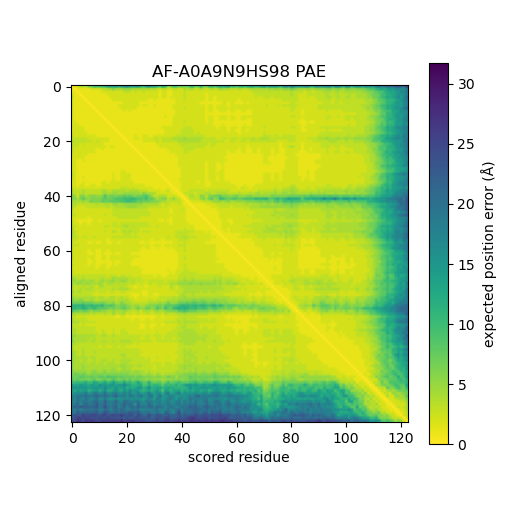 TYR A O 1
ATOM 858 N N . THR A 1 103 ? 0.485 -16.410 -0.352 1.00 93.25 103 THR A N 1
ATOM 859 C CA . THR A 1 103 ? -0.521 -15.934 -1.316 1.00 93.25 103 THR A CA 1
ATOM 860 C C . THR A 1 103 ? -0.193 -16.351 -2.745 1.00 93.25 103 THR A C 1
ATOM 862 O O . THR A 1 103 ? -1.085 -16.797 -3.457 1.00 93.25 103 THR A O 1
ATOM 865 N N . HIS A 1 104 ? 1.082 -16.322 -3.131 1.00 93.00 104 HIS A N 1
ATOM 866 C CA . HIS A 1 104 ? 1.543 -16.844 -4.419 1.00 93.00 104 HIS A CA 1
ATOM 867 C C . HIS A 1 104 ? 1.320 -18.362 -4.565 1.00 93.00 104 HIS A C 1
ATOM 869 O O . HIS A 1 104 ? 0.947 -18.851 -5.623 1.00 93.00 104 HIS A O 1
ATOM 875 N N . GLN A 1 105 ? 1.521 -19.146 -3.500 1.00 93.00 105 GLN A N 1
ATOM 876 C CA . GLN A 1 105 ? 1.219 -20.585 -3.538 1.00 93.00 105 GLN A CA 1
ATOM 877 C C . GLN A 1 105 ? -0.281 -20.865 -3.671 1.00 93.00 105 GLN A C 1
ATOM 879 O O . GLN A 1 105 ? -0.659 -21.849 -4.300 1.00 93.00 105 GLN A O 1
ATOM 884 N N . LEU A 1 106 ? -1.127 -20.029 -3.065 1.00 90.38 106 LEU A N 1
ATOM 885 C CA . LEU A 1 106 ? -2.577 -20.150 -3.197 1.00 90.38 106 LEU A CA 1
ATOM 886 C C . LEU A 1 106 ? -3.051 -19.843 -4.620 1.00 90.38 106 LEU A C 1
ATOM 888 O O . LEU A 1 106 ? -3.911 -20.563 -5.115 1.00 90.38 106 LEU A O 1
ATOM 892 N N . SER A 1 107 ? -2.486 -18.828 -5.284 1.00 88.75 107 SER A N 1
ATOM 893 C CA . SER A 1 107 ? -2.881 -18.499 -6.659 1.00 88.75 107 SER A CA 1
ATOM 894 C C . SER A 1 107 ? -2.572 -19.638 -7.630 1.00 88.75 107 SER A C 1
ATOM 896 O O . SER A 1 107 ? -3.436 -20.005 -8.415 1.00 88.75 107 SER A O 1
ATOM 898 N N . ILE A 1 108 ? -1.401 -20.273 -7.495 1.00 88.31 108 ILE A N 1
ATOM 899 C CA . ILE A 1 108 ? -1.015 -21.433 -8.319 1.00 88.31 108 ILE A CA 1
ATOM 900 C C . ILE A 1 108 ? -2.006 -22.593 -8.151 1.00 88.31 108 ILE A C 1
ATOM 902 O O . ILE A 1 108 ? -2.437 -23.184 -9.133 1.00 88.31 108 ILE A O 1
ATOM 906 N N . ARG A 1 109 ? -2.406 -22.907 -6.912 1.00 83.50 109 ARG A N 1
ATOM 907 C CA . ARG A 1 109 ? -3.363 -23.999 -6.653 1.00 83.50 109 ARG A CA 1
ATOM 908 C C . ARG A 1 109 ? -4.729 -23.735 -7.281 1.00 83.50 109 ARG A C 1
ATOM 910 O O . ARG A 1 109 ? -5.321 -24.643 -7.848 1.00 83.50 109 ARG A O 1
ATOM 917 N N . ASN A 1 110 ? -5.216 -22.498 -7.191 1.00 78.50 110 ASN A N 1
ATOM 918 C CA . ASN A 1 110 ? -6.508 -22.130 -7.768 1.00 78.50 110 ASN A CA 1
ATOM 919 C C . ASN A 1 110 ? -6.501 -22.233 -9.304 1.00 78.50 110 ASN A C 1
ATOM 921 O O . ASN A 1 110 ? -7.517 -22.596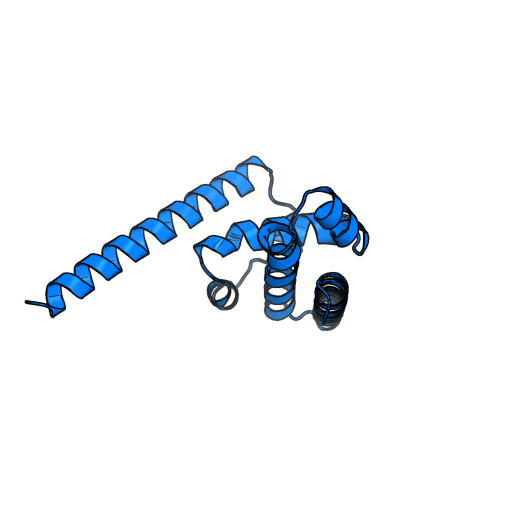 -9.896 1.00 78.50 110 ASN A O 1
ATOM 925 N N . GLU A 1 111 ? -5.375 -21.924 -9.954 1.00 77.06 111 GLU A N 1
ATOM 926 C CA . GLU A 1 111 ? -5.208 -22.094 -11.403 1.00 77.06 111 GLU A CA 1
ATOM 927 C C . GLU A 1 111 ? -5.255 -23.580 -11.798 1.00 77.06 111 GLU A C 1
ATOM 929 O O . GLU A 1 111 ? -6.016 -23.943 -12.694 1.00 77.06 111 GLU A O 1
ATOM 934 N N . GLU A 1 112 ? -4.539 -24.450 -11.075 1.00 77.81 112 GLU A N 1
ATOM 935 C CA . GLU A 1 112 ? -4.535 -25.905 -11.310 1.00 77.81 112 GLU A CA 1
ATOM 936 C C . GLU A 1 112 ? -5.938 -26.527 -11.164 1.00 77.81 112 GLU A C 1
ATOM 938 O O . GLU A 1 112 ? -6.369 -27.289 -12.030 1.00 77.81 112 GLU A O 1
ATOM 943 N N . GLU A 1 113 ? -6.684 -26.156 -10.116 1.00 74.06 113 GLU A N 1
ATOM 944 C CA . GLU A 1 113 ? -8.062 -26.629 -9.892 1.00 74.06 113 GLU A CA 1
ATOM 945 C C . GLU A 1 113 ? -9.029 -26.141 -10.986 1.00 74.06 113 GLU A C 1
ATOM 947 O O . GLU A 1 113 ? -9.946 -26.862 -11.390 1.00 74.06 113 GLU A O 1
ATOM 952 N N . THR A 1 114 ? -8.824 -24.922 -11.499 1.00 73.06 114 THR A N 1
ATOM 953 C CA . THR A 1 114 ? -9.653 -24.368 -12.580 1.00 73.06 114 THR A CA 1
ATOM 954 C C . THR A 1 114 ? -9.388 -25.088 -13.903 1.00 73.06 114 THR A C 1
ATOM 956 O O . THR A 1 114 ? -10.330 -25.403 -14.633 1.00 73.06 114 THR A O 1
ATOM 959 N N . ASP A 1 115 ? -8.125 -25.388 -14.206 1.00 74.75 115 ASP A N 1
ATOM 960 C CA . ASP A 1 115 ? -7.738 -26.117 -15.415 1.00 74.75 115 ASP A CA 1
ATOM 961 C C . ASP A 1 115 ? -8.222 -27.576 -15.390 1.00 74.75 115 ASP A C 1
ATOM 963 O O . ASP A 1 115 ? -8.722 -28.073 -16.404 1.00 74.75 115 ASP A O 1
ATOM 967 N N . GLU A 1 116 ? -8.148 -28.245 -14.234 1.00 72.00 116 GLU A N 1
ATOM 968 C CA . GLU A 1 116 ? -8.678 -29.601 -14.034 1.00 72.00 116 GLU A CA 1
ATOM 969 C C . GLU A 1 116 ? -10.202 -29.637 -14.224 1.00 72.00 116 GLU A C 1
ATOM 971 O O . GLU A 1 116 ? -10.713 -30.445 -15.005 1.00 72.00 116 GLU A O 1
ATOM 976 N N . PHE A 1 117 ? -10.928 -28.684 -13.630 1.00 71.06 117 PHE A N 1
ATOM 977 C CA . PHE A 1 117 ? -12.368 -28.533 -13.839 1.00 71.06 117 PHE A CA 1
ATOM 978 C C . PHE A 1 117 ? -12.704 -28.310 -15.324 1.00 71.06 117 PHE A C 1
ATOM 980 O O . PHE A 1 117 ? -13.571 -28.976 -15.882 1.00 71.06 117 PHE A O 1
ATOM 987 N N . LEU A 1 118 ? -12.000 -27.422 -16.030 1.00 72.94 118 LEU A N 1
ATOM 988 C CA . LEU A 1 118 ? -12.270 -27.164 -17.452 1.00 72.94 118 LEU A CA 1
ATOM 989 C C . LEU A 1 118 ? -11.971 -28.365 -18.368 1.00 72.94 118 LEU A C 1
ATOM 991 O O . LEU A 1 118 ? -12.552 -28.454 -19.456 1.00 72.94 118 LEU A O 1
ATOM 995 N N . LEU A 1 119 ? -11.084 -29.275 -17.959 1.00 70.94 119 LEU A N 1
ATOM 996 C CA . LEU A 1 119 ? -10.809 -30.532 -18.659 1.00 70.94 119 LEU A CA 1
ATOM 997 C C . LEU A 1 119 ? -11.922 -31.569 -18.444 1.00 70.94 119 LEU A C 1
ATOM 999 O O . LEU A 1 119 ? -12.270 -32.273 -19.393 1.00 70.94 119 LEU A O 1
ATOM 1003 N N . GLU A 1 120 ? -12.521 -31.633 -17.252 1.00 71.81 120 GLU A N 1
ATOM 1004 C CA . GLU A 1 120 ? -13.646 -32.536 -16.963 1.00 71.81 120 GLU A CA 1
ATOM 1005 C C . GLU A 1 120 ? -14.911 -32.191 -17.766 1.00 71.81 120 GLU A C 1
ATOM 1007 O O . GLU A 1 120 ? -15.612 -33.093 -18.212 1.00 71.81 120 GLU A O 1
ATOM 1012 N N . PHE A 1 121 ? -15.180 -30.907 -18.027 1.00 69.38 121 PHE A N 1
ATOM 1013 C CA . PHE A 1 121 ? -16.363 -30.468 -18.793 1.00 69.38 121 PHE A CA 1
ATOM 1014 C C . PHE A 1 121 ? -16.177 -30.477 -20.321 1.00 69.38 121 PHE A C 1
ATOM 1016 O O . PHE A 1 121 ? -17.117 -30.166 -21.058 1.00 69.38 121 PHE A O 1
ATOM 1023 N N . LYS A 1 122 ? -14.972 -30.788 -20.816 1.00 63.94 122 LYS A N 1
ATOM 1024 C CA . LYS A 1 122 ? -14.677 -30.922 -22.256 1.00 63.94 122 LYS A CA 1
ATOM 1025 C C . LYS A 1 122 ? -14.714 -32.372 -22.762 1.00 63.94 122 LYS A C 1
ATOM 1027 O O . LYS A 1 122 ? -14.559 -32.563 -23.970 1.00 63.94 122 LYS A O 1
ATOM 1032 N N . ASN A 1 123 ? -14.925 -33.351 -21.880 1.00 50.75 123 ASN A N 1
ATOM 1033 C CA . ASN A 1 123 ? -15.136 -34.769 -22.206 1.00 50.75 123 ASN A CA 1
ATOM 1034 C C . ASN A 1 123 ? -16.606 -35.170 -22.037 1.00 50.75 123 ASN A C 1
ATOM 1036 O O . ASN A 1 123 ? -17.008 -36.154 -22.698 1.00 50.75 123 ASN A O 1
#

Sequence (123 aa):
MTLQQKVQSIYQALLRACKIRDRVLILVNAYYLGQLLETESTNPSERIMLQNMMTIYYRLGVTRIYYLFEFLEVEQIQHTQIINFATIRQLKACEFRALINYTHQLSIRNEEETDEFLLEFKN

Organism: NCBI:txid1117310

Foldseek 3Di:
DDLLVVLVVLVVQLVVCVVVVPQLSNLLSLQVNLCSLPPVQPDPVSSVVSLVVDDPLSSQLSVLSNLLCVLVDSVVSVVDDPDGSNNSSPDDPVRSVVSSVVSNVVSVVVVVVVVVVVVVVVD

Radius of gyration: 16.35 Å; Cα contacts (8 Å, |Δi|>4): 106; chains: 1; bounding box: 29×47×33 Å

Mean predicted aligned error: 5.01 Å

Solvent-accessible surface area (backbone atoms only — not comparable to full-atom values): 6749 Å² total; per-residue (Å²): 134,53,71,68,57,50,50,52,52,38,50,52,49,24,55,50,21,58,73,72,64,39,6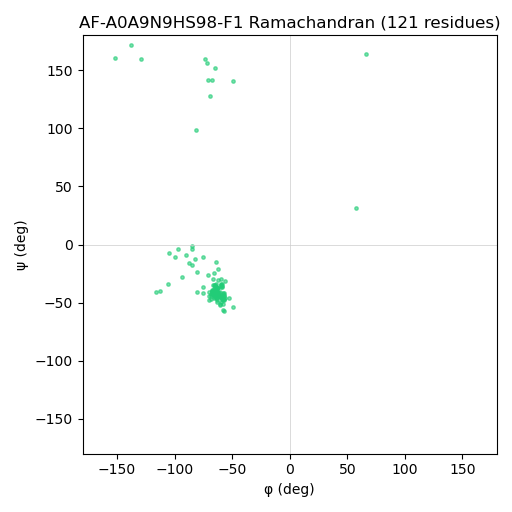0,58,54,29,49,53,31,27,26,53,46,15,41,50,46,74,66,68,35,89,44,73,67,56,27,53,57,58,48,66,78,50,54,74,73,51,50,55,25,18,47,49,44,18,61,54,30,67,53,60,42,76,71,51,55,72,75,55,84,81,81,43,63,66,58,64,50,63,48,50,74,66,58,48,51,53,48,38,56,50,36,49,54,51,36,54,52,55,51,53,56,50,53,53,52,58,53,64,79,74,110